Protein AF-A0A6L3X379-F1 (afdb_monomer_lite)

InterPro domains:
  IPR005580 DEAD box helicase DbpA/CsdA, RNA-binding domain [PF03880] (136-176)
  IPR012677 Nucleotide-binding alpha-beta plait domain superfamily [G3DSA:3.30.70.330] (136-176)
  IPR057325 RNA helicase DeaD, dimerization domain [PF25399] (14-83)

Radius of gyration: 33.55 Å; chains: 1; bounding box: 77×52×78 Å

Foldseek 3Di:
DPPDPDDDDDDDDDFLVNLLVVLVVVVVVVVVVVVPDPCVVVVVVVVVVPPPPPDPDPCPPVNVVVVVVCVVSPPPDSDGPGDDPDDPDPPPPPPPVVPPVPPPPPDDDDDDDDDDDDDDDDPPPPLPPLDDADDDKDQAAVLNVDDPVNVLCCCVVVVVDPSSNDDDDDGDNGMD

Secondary structure (DSSP, 8-state):
--SS--PPPP-PPPPHHHHHHHHHHHHHHHHHHHHTSTTHHHHHHHHHHH----TTS---HHHHHHHHHHHHTTTS-SSPPPPPPPPPP-----GGGGSGGG-----------------------------S------S--TTTT--HHHHHHIIIIIS---GGG-------SS--

Organism: NCBI:txid158836

Structure (mmCIF, N/CA/C/O backbone):
data_AF-A0A6L3X379-F1
#
_entry.id   AF-A0A6L3X379-F1
#
loop_
_atom_site.group_PDB
_atom_site.id
_atom_site.type_symbol
_atom_site.label_atom_id
_atom_site.label_alt_id
_atom_site.label_comp_id
_atom_site.label_asym_id
_atom_site.label_entity_id
_atom_site.label_seq_id
_atom_site.pdbx_PDB_ins_code
_atom_site.Cartn_x
_atom_site.Cartn_y
_atom_site.Cartn_z
_atom_site.occupancy
_atom_site.B_iso_or_equiv
_atom_site.auth_seq_id
_atom_site.auth_comp_id
_atom_site.auth_asym_id
_atom_site.auth_atom_id
_atom_site.pdbx_PDB_model_num
ATOM 1 N N . GLU A 1 1 ? 19.455 22.875 -24.499 1.00 51.31 1 GLU A N 1
ATOM 2 C CA . GLU A 1 1 ? 19.305 23.570 -23.199 1.00 51.31 1 GLU A CA 1
ATOM 3 C C . GLU A 1 1 ? 18.280 22.847 -22.333 1.00 51.31 1 GLU A C 1
ATOM 5 O O . GLU A 1 1 ? 17.356 22.264 -22.887 1.00 51.31 1 GLU A O 1
ATOM 10 N N . ARG A 1 2 ? 18.445 22.838 -21.000 1.00 68.50 2 ARG A N 1
ATOM 11 C CA . ARG A 1 2 ? 17.422 22.309 -20.078 1.00 68.50 2 ARG A CA 1
ATOM 12 C C . ARG A 1 2 ? 16.247 23.305 -20.020 1.00 68.50 2 ARG A C 1
ATOM 14 O O . ARG A 1 2 ? 16.516 24.486 -19.806 1.00 68.50 2 ARG A O 1
ATOM 21 N N . PRO A 1 3 ? 14.983 22.868 -20.185 1.00 75.94 3 PRO A N 1
ATOM 22 C CA . PRO A 1 3 ? 13.819 23.764 -20.265 1.00 75.94 3 PRO A CA 1
ATOM 23 C C . PRO A 1 3 ? 13.542 24.506 -18.950 1.00 75.94 3 PRO A C 1
ATOM 25 O O . PRO A 1 3 ? 13.021 25.614 -18.954 1.00 75.94 3 PRO A O 1
ATOM 28 N N . MET A 1 4 ? 13.947 23.921 -17.824 1.00 75.94 4 MET A N 1
ATOM 29 C CA . MET A 1 4 ? 13.954 24.558 -16.513 1.00 75.94 4 MET A CA 1
ATOM 30 C C . MET A 1 4 ? 15.382 24.448 -15.979 1.00 75.94 4 MET A C 1
ATOM 32 O O . MET A 1 4 ? 15.909 23.344 -15.838 1.00 75.94 4 MET A O 1
ATOM 36 N N . LYS A 1 5 ? 16.043 25.582 -15.727 1.00 81.75 5 LYS A N 1
ATOM 37 C CA . LYS A 1 5 ? 17.422 25.667 -15.204 1.00 81.75 5 LYS A CA 1
ATOM 38 C C . LYS A 1 5 ? 17.481 25.308 -13.707 1.00 81.75 5 LYS A C 1
ATOM 40 O O . LYS A 1 5 ? 18.094 26.018 -12.920 1.00 81.75 5 LYS A O 1
ATOM 45 N N . LEU A 1 6 ? 16.795 24.239 -13.312 1.00 85.56 6 LEU A N 1
ATOM 46 C CA . LEU A 1 6 ? 16.657 23.787 -11.933 1.00 85.56 6 LEU A CA 1
ATOM 47 C C . LEU A 1 6 ? 17.286 22.403 -11.784 1.00 85.56 6 LEU A C 1
ATOM 49 O O . LEU A 1 6 ? 17.122 21.531 -12.640 1.00 85.56 6 LEU A O 1
ATOM 53 N N . THR A 1 7 ? 18.013 22.215 -10.688 1.00 81.25 7 THR A N 1
ATOM 54 C CA . THR A 1 7 ? 18.566 20.918 -10.300 1.00 81.25 7 THR A CA 1
ATOM 55 C C . THR A 1 7 ? 17.513 20.176 -9.490 1.00 81.25 7 THR A C 1
ATOM 57 O O . THR A 1 7 ? 17.043 20.686 -8.476 1.00 81.25 7 THR A O 1
ATOM 60 N N . ILE A 1 8 ? 17.123 18.987 -9.949 1.00 83.62 8 ILE A N 1
ATOM 61 C CA . ILE A 1 8 ? 16.201 18.118 -9.216 1.00 83.62 8 ILE A CA 1
ATOM 62 C C . ILE A 1 8 ? 17.018 17.415 -8.123 1.00 83.62 8 ILE A C 1
ATOM 64 O O . ILE A 1 8 ? 17.987 16.737 -8.472 1.00 83.62 8 ILE A O 1
ATOM 68 N N . PRO A 1 9 ? 16.683 17.581 -6.831 1.00 84.62 9 PRO A N 1
ATOM 69 C CA . PRO A 1 9 ? 17.366 16.858 -5.768 1.00 84.62 9 PRO A CA 1
ATOM 70 C C . PRO A 1 9 ? 17.071 15.361 -5.883 1.00 84.62 9 PRO A C 1
ATOM 72 O O . PRO A 1 9 ? 15.938 14.960 -6.159 1.00 84.62 9 PRO A O 1
ATOM 75 N N . GLU A 1 10 ? 18.091 14.533 -5.669 1.00 79.00 10 GLU A N 1
ATOM 76 C CA . GLU A 1 10 ? 17.898 13.090 -5.566 1.00 79.00 10 GLU A CA 1
ATOM 77 C C . GLU A 1 10 ? 17.145 12.777 -4.268 1.00 79.00 10 GLU A C 1
ATOM 79 O O . GLU A 1 10 ? 17.488 13.281 -3.199 1.00 79.00 10 GLU A O 1
ATOM 84 N N . ALA A 1 11 ? 16.085 11.978 -4.378 1.00 82.75 11 ALA A N 1
ATOM 85 C CA . ALA A 1 11 ? 15.300 11.520 -3.243 1.00 82.75 11 ALA A CA 1
ATOM 86 C C . ALA A 1 11 ? 15.578 10.036 -2.998 1.00 82.75 11 ALA A C 1
ATOM 88 O O . ALA A 1 11 ? 15.591 9.232 -3.932 1.00 82.75 11 ALA A O 1
ATOM 89 N N . GLU A 1 12 ? 15.777 9.680 -1.733 1.00 77.94 12 GLU A N 1
ATOM 90 C CA . GLU A 1 12 ? 15.938 8.293 -1.314 1.00 77.94 12 GLU A CA 1
ATOM 91 C C . GLU A 1 12 ? 14.581 7.602 -1.157 1.00 77.94 12 GLU A C 1
ATOM 93 O O . GLU A 1 12 ? 13.554 8.236 -0.887 1.00 77.94 12 GLU A O 1
ATOM 98 N N . LEU A 1 13 ? 14.575 6.277 -1.323 1.00 77.31 13 LEU A N 1
ATOM 99 C CA . LEU A 1 13 ? 13.383 5.485 -1.049 1.00 77.31 13 LEU A CA 1
ATOM 100 C C . LEU A 1 13 ? 13.099 5.532 0.465 1.00 77.31 13 LEU A C 1
ATOM 102 O O . LEU A 1 13 ? 14.008 5.265 1.253 1.00 77.31 13 LEU A O 1
ATOM 106 N N . PRO A 1 14 ? 11.869 5.854 0.902 1.00 77.12 14 PRO A N 1
ATOM 107 C CA . PRO A 1 14 ? 11.542 5.843 2.321 1.00 77.12 14 PRO A CA 1
ATOM 108 C C . PRO A 1 14 ? 11.632 4.415 2.874 1.00 77.12 14 PRO A C 1
ATOM 110 O O . PRO A 1 14 ? 10.969 3.514 2.367 1.00 77.12 14 PRO A O 1
ATOM 113 N N . ASN A 1 15 ? 12.431 4.243 3.929 1.00 80.88 15 ASN A N 1
ATOM 114 C CA . ASN A 1 15 ? 12.644 2.972 4.629 1.00 80.88 15 ASN A CA 1
ATOM 115 C C . ASN A 1 15 ? 11.329 2.414 5.221 1.00 80.88 15 ASN A C 1
ATOM 117 O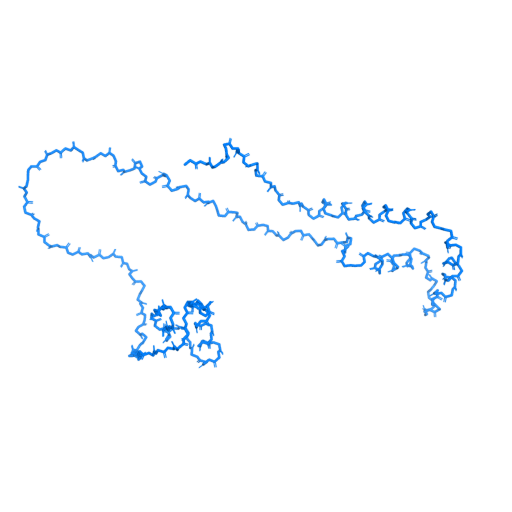 O . ASN A 1 15 ? 10.463 3.180 5.670 1.00 80.88 15 ASN A O 1
ATOM 121 N N . ALA A 1 16 ? 11.208 1.087 5.285 1.00 78.69 16 ALA A N 1
ATOM 122 C CA . ALA A 1 16 ? 10.121 0.348 5.924 1.00 78.69 16 ALA A CA 1
ATOM 123 C C . ALA A 1 16 ? 9.780 0.854 7.338 1.00 78.69 16 ALA A C 1
ATOM 125 O O . ALA A 1 16 ? 8.600 0.980 7.676 1.00 78.69 16 ALA A O 1
ATOM 126 N N . GLU A 1 17 ? 10.776 1.226 8.151 1.00 79.62 17 GLU A N 1
ATOM 127 C CA . GLU A 1 17 ? 10.542 1.780 9.496 1.00 79.62 17 GLU A CA 1
ATOM 128 C C . GLU A 1 17 ? 9.799 3.124 9.465 1.00 79.62 17 GLU A C 1
ATOM 130 O O . GLU A 1 17 ? 8.873 3.361 10.248 1.00 79.62 17 GLU A O 1
ATOM 135 N N . LEU A 1 18 ? 10.179 4.012 8.540 1.00 83.69 18 LEU A N 1
ATOM 136 C CA . LEU A 1 18 ? 9.537 5.315 8.366 1.00 83.69 18 LEU A CA 1
ATOM 137 C C . LEU A 1 18 ? 8.103 5.123 7.866 1.00 83.69 18 LEU A C 1
ATOM 139 O O . LEU A 1 18 ? 7.176 5.785 8.341 1.00 83.69 18 LEU A O 1
ATOM 143 N N . LEU A 1 19 ? 7.906 4.171 6.954 1.00 83.56 19 LEU A N 1
ATOM 144 C CA . LEU A 1 19 ? 6.587 3.801 6.461 1.00 83.56 19 LEU A CA 1
ATOM 145 C C . LEU A 1 19 ? 5.691 3.261 7.585 1.00 83.56 19 LEU A C 1
ATOM 147 O O . LEU A 1 19 ? 4.535 3.678 7.681 1.00 83.56 19 LEU A O 1
ATOM 151 N N . GLY A 1 20 ? 6.222 2.397 8.454 1.00 82.81 20 GLY A N 1
ATOM 152 C CA . GLY A 1 20 ? 5.526 1.887 9.637 1.00 82.81 20 GLY A CA 1
ATOM 153 C C . GLY A 1 20 ? 5.082 3.011 10.573 1.00 82.81 20 GLY A C 1
ATOM 154 O O . GLY A 1 20 ? 3.894 3.117 10.882 1.00 82.81 20 GLY A O 1
ATOM 155 N N . LYS A 1 21 ? 5.996 3.927 10.928 1.00 85.94 21 LYS A N 1
ATOM 156 C CA . LYS A 1 21 ? 5.685 5.100 11.767 1.00 85.94 21 LYS A CA 1
ATOM 157 C C . LYS A 1 21 ? 4.574 5.962 11.167 1.00 85.94 21 LYS A C 1
ATOM 159 O O . LYS A 1 21 ? 3.595 6.263 11.842 1.00 85.94 21 LYS A O 1
ATOM 164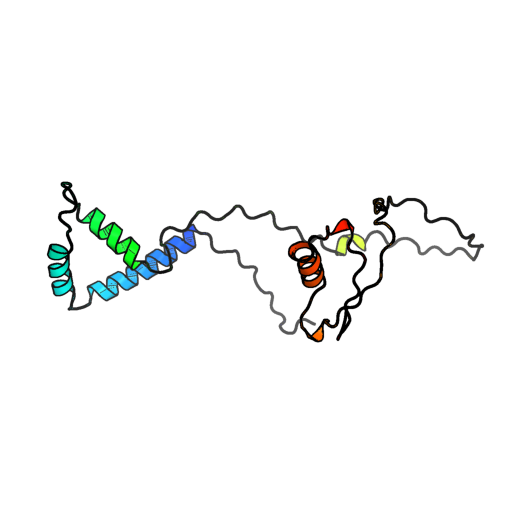 N N . ARG A 1 22 ? 4.661 6.292 9.873 1.00 86.12 22 ARG A N 1
ATOM 165 C CA . ARG A 1 22 ? 3.635 7.094 9.179 1.00 86.12 22 ARG A CA 1
ATOM 166 C C . ARG A 1 22 ? 2.277 6.398 9.106 1.00 86.12 22 ARG A C 1
ATOM 168 O O . ARG A 1 22 ? 1.246 7.070 9.163 1.00 86.12 22 ARG A O 1
ATOM 175 N N . ARG A 1 23 ? 2.252 5.073 8.933 1.00 85.06 23 ARG A N 1
ATOM 176 C CA . ARG A 1 23 ? 1.004 4.294 8.948 1.00 85.06 23 ARG A CA 1
ATOM 177 C C . ARG A 1 23 ? 0.381 4.299 10.345 1.00 85.06 23 ARG A C 1
ATOM 179 O O . ARG A 1 23 ? -0.821 4.531 10.444 1.00 85.06 23 ARG A O 1
ATOM 186 N N . LEU A 1 24 ? 1.193 4.137 11.391 1.00 84.94 24 LEU A N 1
ATOM 187 C CA . LEU A 1 24 ? 0.753 4.178 12.786 1.00 84.94 24 LEU A CA 1
ATOM 188 C C . LEU A 1 24 ? 0.207 5.558 13.174 1.00 84.94 24 LEU A C 1
ATOM 190 O O . LEU A 1 24 ? -0.895 5.629 13.701 1.00 84.94 24 LEU A O 1
ATOM 194 N N . GLU A 1 25 ? 0.900 6.648 12.830 1.00 88.06 25 GLU A N 1
ATOM 195 C CA . GLU A 1 25 ? 0.426 8.026 13.063 1.00 88.06 25 GLU A CA 1
ATOM 196 C C . GLU A 1 25 ? -0.953 8.270 12.435 1.00 88.06 25 GLU A C 1
ATOM 198 O O . GLU A 1 25 ? -1.877 8.760 13.084 1.00 88.06 25 GLU A O 1
ATOM 203 N N . LYS A 1 26 ? -1.119 7.889 11.162 1.00 87.19 26 LYS A N 1
ATOM 204 C CA . LYS A 1 26 ? -2.396 8.055 10.454 1.00 87.19 26 LYS A CA 1
ATOM 205 C C . LYS A 1 26 ? -3.501 7.185 11.041 1.00 87.19 26 LYS A C 1
ATOM 207 O O . LYS A 1 26 ? -4.659 7.594 11.022 1.00 87.19 26 LYS A O 1
ATOM 212 N N . PHE A 1 27 ? -3.166 5.988 11.511 1.00 85.25 27 PHE A N 1
ATOM 213 C CA . PHE A 1 27 ? -4.128 5.103 12.152 1.00 85.25 27 PHE A CA 1
ATOM 214 C C . PHE A 1 27 ? -4.554 5.648 13.519 1.00 85.25 27 PHE A C 1
ATOM 216 O O . PHE A 1 27 ? -5.748 5.742 13.777 1.00 85.25 27 PHE A O 1
ATOM 223 N N . ALA A 1 28 ? -3.607 6.108 14.340 1.00 85.94 28 ALA A N 1
ATOM 224 C CA . ALA A 1 28 ? -3.885 6.734 15.630 1.00 85.94 28 ALA A CA 1
ATOM 225 C C . ALA A 1 28 ? -4.806 7.956 15.486 1.00 85.94 28 ALA A C 1
ATOM 227 O O . ALA A 1 28 ? -5.778 8.075 16.224 1.00 85.94 28 ALA A O 1
ATOM 228 N N . ALA A 1 29 ? -4.576 8.803 14.477 1.00 88.38 29 ALA A N 1
ATOM 229 C CA . ALA A 1 29 ? -5.456 9.936 14.187 1.00 88.38 29 ALA A CA 1
ATOM 230 C C . ALA A 1 29 ? -6.892 9.501 13.834 1.00 88.38 29 ALA A C 1
ATOM 232 O O . ALA A 1 29 ? -7.857 10.116 14.282 1.00 88.38 29 ALA A O 1
ATOM 233 N N . LYS A 1 30 ? -7.052 8.413 13.067 1.00 85.81 30 LYS A N 1
ATOM 234 C CA . LYS A 1 30 ? -8.380 7.848 12.775 1.00 85.81 30 LYS A CA 1
ATOM 235 C C . LYS A 1 30 ? -9.047 7.293 14.028 1.00 85.81 30 LYS A C 1
ATOM 237 O O . LYS A 1 30 ? -10.232 7.527 14.221 1.00 85.81 30 LYS A O 1
ATOM 242 N N . VAL A 1 31 ? -8.301 6.573 14.868 1.00 85.19 31 VAL A N 1
ATOM 243 C CA . VAL A 1 31 ? -8.813 6.047 16.143 1.00 85.19 31 VAL A CA 1
ATOM 244 C C . VAL A 1 31 ? -9.272 7.191 17.040 1.00 85.19 31 VAL A C 1
ATOM 246 O O . VAL A 1 31 ? -10.362 7.116 17.590 1.00 85.19 31 VAL A O 1
ATOM 249 N N . GLN A 1 32 ? -8.501 8.276 17.123 1.00 86.06 32 GLN A N 1
ATOM 250 C CA . GLN A 1 32 ? -8.883 9.465 17.880 1.00 86.06 32 GLN A CA 1
ATOM 251 C C . GLN A 1 32 ? -10.189 10.082 17.363 1.00 86.06 32 GLN A C 1
ATOM 253 O O . GLN A 1 32 ? -11.092 10.340 18.150 1.00 86.06 32 GLN A O 1
ATOM 258 N N . GLN A 1 33 ? -10.344 10.217 16.045 1.00 86.62 33 GLN A N 1
ATOM 259 C CA . GLN A 1 33 ? -11.591 10.707 15.455 1.00 86.62 33 GLN A CA 1
ATOM 260 C C . GLN A 1 33 ? -12.791 9.787 15.752 1.00 86.62 33 GLN A C 1
ATOM 262 O O . GLN A 1 33 ? -13.905 10.265 15.943 1.00 86.62 33 GLN A O 1
ATOM 267 N N . GLN A 1 34 ? -12.586 8.466 15.788 1.00 84.38 34 GLN A N 1
ATOM 268 C CA . GLN A 1 34 ? -13.642 7.514 16.153 1.00 84.38 34 GLN A CA 1
ATOM 269 C C . GLN A 1 34 ? -13.959 7.548 17.654 1.00 84.38 34 GLN A C 1
ATOM 271 O O . GLN A 1 34 ? -15.112 7.364 18.030 1.00 84.38 34 GLN A O 1
ATOM 276 N N . LEU A 1 35 ? -12.976 7.830 18.512 1.00 81.94 35 LEU A N 1
ATOM 277 C CA . LEU A 1 35 ? -13.189 8.002 19.953 1.00 81.94 35 LEU A CA 1
ATOM 278 C C . LEU A 1 35 ? -14.055 9.224 20.281 1.00 81.94 35 LEU A C 1
ATOM 280 O O . LEU A 1 35 ? -14.761 9.223 21.282 1.00 81.94 35 LEU A O 1
ATOM 284 N N . GLU A 1 36 ? -14.022 10.248 19.430 1.00 86.88 36 GLU A N 1
ATOM 285 C CA . GLU A 1 36 ? -14.868 11.442 19.546 1.00 86.88 36 GLU A CA 1
ATOM 286 C C . GLU A 1 36 ? -16.311 11.207 19.059 1.00 86.88 36 GLU A C 1
ATOM 288 O O . GLU A 1 36 ? -17.173 12.070 19.235 1.00 86.88 36 GLU A O 1
ATOM 293 N N . SER A 1 37 ? -16.601 10.049 18.451 1.00 79.19 37 SER A N 1
ATOM 294 C CA . SER A 1 37 ? -17.948 9.716 17.985 1.00 79.19 37 SER A CA 1
ATOM 295 C C . SER A 1 37 ? -18.866 9.303 19.141 1.00 79.19 37 SER A C 1
ATOM 297 O O . SER A 1 37 ? -18.478 8.576 20.054 1.00 79.19 37 SER A O 1
ATOM 299 N N . SER A 1 38 ? -20.120 9.757 19.096 1.00 71.31 38 SER A N 1
ATOM 300 C CA . SER A 1 38 ? -21.120 9.504 20.145 1.00 71.31 38 SER A CA 1
ATOM 301 C C . SER A 1 38 ? -21.677 8.074 20.150 1.00 71.31 38 SER A C 1
ATOM 303 O O . SER A 1 38 ? -22.420 7.708 21.056 1.00 71.31 38 SER A O 1
ATOM 305 N N . ASP A 1 39 ? -21.311 7.251 19.166 1.00 80.62 39 ASP A N 1
ATOM 306 C CA . ASP A 1 39 ? -21.826 5.887 19.004 1.00 80.62 39 ASP A CA 1
ATOM 307 C C . ASP A 1 39 ? -21.013 4.851 19.800 1.00 80.62 39 ASP A C 1
ATOM 309 O O . ASP A 1 39 ? -21.337 3.661 19.815 1.00 80.62 39 ASP A O 1
ATOM 313 N N . LEU A 1 40 ? -19.952 5.292 20.482 1.00 76.88 40 LEU A N 1
ATOM 314 C CA . LEU A 1 40 ? -18.970 4.422 21.125 1.00 76.88 40 LEU A CA 1
ATOM 315 C C . LEU A 1 40 ? -19.579 3.500 22.192 1.00 76.88 40 LEU A C 1
ATOM 317 O O . LEU A 1 40 ? -19.176 2.343 22.311 1.00 76.88 40 LEU A O 1
ATOM 321 N N . ASP A 1 41 ? -20.589 3.976 22.920 1.00 79.62 41 ASP A N 1
ATOM 322 C CA . ASP A 1 41 ? -21.293 3.186 23.935 1.00 79.62 41 ASP A CA 1
ATOM 323 C C . ASP A 1 41 ? -22.093 2.025 23.323 1.00 79.62 41 ASP A C 1
ATOM 325 O O . ASP A 1 41 ? -22.171 0.943 23.911 1.00 79.62 41 ASP A O 1
ATOM 329 N N . GLN A 1 42 ? -22.623 2.199 22.107 1.00 82.75 42 GLN A N 1
ATOM 330 C CA . GLN A 1 42 ? -23.316 1.129 21.381 1.00 82.75 42 GLN A CA 1
ATOM 331 C C . GLN A 1 42 ? -22.321 0.050 20.941 1.00 82.75 42 GLN A C 1
ATOM 333 O O . GLN A 1 42 ? -22.572 -1.140 21.131 1.00 82.75 42 GLN A O 1
ATOM 338 N N . TYR A 1 43 ? -21.148 0.449 20.438 1.00 77.69 43 TYR A N 1
ATOM 339 C CA . TYR A 1 43 ? -20.074 -0.490 20.101 1.00 77.69 43 TYR A CA 1
ATOM 340 C C . TYR A 1 43 ? -19.508 -1.198 21.336 1.00 77.69 43 TYR A C 1
ATOM 342 O O . TYR A 1 43 ? -19.170 -2.380 21.268 1.00 77.69 43 TYR A O 1
ATOM 350 N N . ARG A 1 44 ? -19.467 -0.526 22.492 1.00 78.25 44 ARG A N 1
ATOM 351 C CA . ARG A 1 44 ? -19.054 -1.143 23.759 1.00 78.25 44 ARG A CA 1
ATOM 352 C C . ARG A 1 44 ? -20.000 -2.262 24.193 1.00 78.25 44 ARG A C 1
ATOM 354 O O . ARG A 1 44 ? -19.531 -3.288 24.678 1.00 78.25 44 ARG A O 1
ATOM 361 N N . ALA A 1 45 ? -21.304 -2.101 23.966 1.00 82.06 45 ALA A N 1
ATOM 362 C CA . ALA A 1 45 ? -22.297 -3.148 24.206 1.00 82.06 45 ALA A CA 1
ATOM 363 C C . ALA A 1 45 ? -22.197 -4.322 23.211 1.00 82.06 45 ALA A C 1
ATOM 365 O O . ALA A 1 45 ? -22.630 -5.427 23.528 1.00 82.06 45 ALA A O 1
ATOM 366 N N . LEU A 1 46 ? -21.614 -4.114 22.025 1.00 79.44 46 LEU A N 1
ATOM 367 C CA . LEU A 1 46 ? -21.338 -5.194 21.072 1.00 79.44 46 LEU A CA 1
ATOM 368 C C . LEU A 1 46 ? -20.101 -6.011 21.464 1.00 79.44 46 LEU A C 1
ATOM 370 O O . LEU A 1 46 ? -20.067 -7.207 21.191 1.00 79.44 46 LEU A O 1
ATOM 374 N N . LEU A 1 47 ? -19.111 -5.420 22.145 1.00 73.38 47 LEU A N 1
ATOM 375 C CA . LEU A 1 47 ? -17.915 -6.153 22.590 1.00 73.38 47 LEU A CA 1
ATOM 376 C C . LEU A 1 47 ? -18.256 -7.319 23.529 1.00 73.38 47 LEU A C 1
ATOM 378 O O . LEU A 1 47 ? -17.645 -8.379 23.418 1.00 73.38 47 LEU A O 1
ATOM 382 N N . SER A 1 48 ? -19.258 -7.161 24.397 1.00 71.62 48 SER A N 1
ATOM 383 C CA . SER A 1 48 ? -19.728 -8.238 25.280 1.00 71.62 48 SER A CA 1
ATOM 384 C C . SER A 1 48 ? -20.492 -9.346 24.548 1.00 71.62 48 SER A C 1
ATOM 386 O O . SER A 1 48 ? -20.588 -10.452 25.066 1.00 71.62 48 SER A O 1
ATOM 388 N N . GLN A 1 49 ? -21.021 -9.076 23.350 1.00 71.12 49 GLN A N 1
ATOM 389 C CA . GLN A 1 49 ? -21.690 -10.073 22.503 1.00 71.12 49 GLN A CA 1
ATOM 390 C C . GLN A 1 49 ? -20.719 -10.765 21.543 1.00 71.12 49 GLN A C 1
ATOM 392 O O . GLN A 1 49 ? -20.928 -11.916 21.171 1.00 71.12 49 GLN A O 1
ATOM 397 N N . ILE A 1 50 ? -19.678 -10.044 21.116 1.00 67.00 50 ILE A N 1
ATOM 398 C CA . ILE A 1 50 ? -18.677 -10.518 20.159 1.00 67.00 50 ILE A CA 1
ATOM 399 C C . ILE A 1 50 ? -17.635 -11.398 20.830 1.00 67.00 50 ILE A C 1
ATOM 401 O O . ILE A 1 50 ? -17.060 -12.200 20.107 1.00 67.00 50 ILE A O 1
ATOM 405 N N . GLN A 1 51 ? -17.397 -11.277 22.148 1.00 62.81 51 GLN A N 1
ATOM 406 C CA . GLN A 1 51 ? -16.568 -12.225 22.899 1.00 62.81 51 GLN A CA 1
ATOM 407 C C . GLN A 1 51 ? -17.075 -13.644 22.620 1.00 62.81 51 GLN A C 1
ATOM 409 O O . GLN A 1 51 ? -18.088 -14.060 23.190 1.00 62.81 51 GLN A O 1
ATOM 414 N N . PRO A 1 52 ? -16.421 -14.400 21.721 1.00 57.38 52 PRO A N 1
ATOM 415 C CA . PRO A 1 52 ? -16.834 -15.755 21.491 1.00 57.38 52 PRO A CA 1
ATOM 416 C C . PRO A 1 52 ? -16.398 -16.494 22.745 1.00 57.38 52 PRO A C 1
ATOM 418 O O . PRO A 1 52 ? -15.259 -16.360 23.193 1.00 57.38 52 PRO A O 1
ATOM 421 N N . VAL A 1 53 ? -17.280 -17.329 23.276 1.00 52.41 53 VAL A N 1
ATOM 422 C CA . VAL A 1 53 ? -16.910 -18.414 24.191 1.00 52.41 53 VAL A CA 1
ATOM 423 C C . VAL A 1 53 ? -16.133 -19.471 23.383 1.00 52.41 53 VAL A C 1
ATOM 425 O O . VAL A 1 53 ? -16.492 -20.646 23.344 1.00 52.41 53 VAL A O 1
ATOM 428 N N . ALA A 1 54 ? -15.127 -19.038 22.617 1.00 46.44 54 ALA A N 1
ATOM 429 C CA . ALA A 1 54 ? -14.249 -19.897 21.857 1.00 46.44 54 ALA A CA 1
ATOM 430 C C . ALA A 1 54 ? -13.307 -20.548 22.864 1.00 46.44 54 ALA A C 1
ATOM 432 O O . ALA A 1 54 ? -12.288 -19.993 23.248 1.00 46.44 54 ALA A O 1
ATOM 433 N N . GLU A 1 55 ? -13.729 -21.734 23.289 1.00 48.44 55 GLU A N 1
ATOM 434 C CA . GLU A 1 55 ? -12.843 -22.812 23.709 1.00 48.44 55 GLU A CA 1
ATOM 435 C C . GLU A 1 55 ? -11.970 -22.513 24.934 1.00 48.44 55 GLU A C 1
ATOM 437 O O . GLU A 1 55 ? -10.761 -22.690 24.915 1.00 48.44 55 GLU A O 1
ATOM 442 N N . GLY A 1 56 ? -12.600 -22.148 26.051 1.00 48.16 56 GLY A N 1
ATOM 443 C CA . GLY A 1 56 ? -12.028 -22.407 27.379 1.00 48.16 56 GLY A CA 1
ATOM 444 C C . GLY A 1 56 ? -10.810 -21.576 27.798 1.00 48.16 56 GLY A C 1
ATOM 445 O O . GLY A 1 56 ? -10.346 -21.763 28.920 1.00 48.16 56 GLY A O 1
ATOM 446 N N . GLU A 1 57 ? -10.335 -20.644 26.975 1.00 53.66 57 GLU A N 1
ATOM 447 C CA . GLU A 1 57 ? -9.403 -19.598 27.393 1.00 53.66 57 GLU A CA 1
ATOM 448 C C . GLU A 1 57 ? -10.165 -18.282 27.566 1.00 53.66 57 GLU A C 1
ATOM 450 O O . GLU A 1 57 ? -10.904 -17.844 26.681 1.00 53.66 57 GLU A O 1
ATOM 455 N N . GLU A 1 58 ? -10.007 -17.648 28.729 1.00 55.47 58 GLU A N 1
ATOM 456 C CA . GLU A 1 58 ? -10.419 -16.261 28.923 1.00 55.47 58 GLU A CA 1
ATOM 457 C C . GLU A 1 58 ? -9.637 -15.407 27.921 1.00 55.47 58 GLU A C 1
ATOM 459 O O . GLU A 1 58 ? -8.459 -15.118 28.109 1.00 55.47 58 GLU A O 1
ATOM 464 N N . LEU A 1 59 ? -10.273 -15.059 26.801 1.00 58.84 59 LEU A N 1
ATOM 465 C CA . LEU A 1 59 ? -9.680 -14.155 25.829 1.00 58.84 59 LEU A CA 1
ATOM 466 C C . LEU A 1 59 ? -9.474 -12.799 26.498 1.00 58.84 59 LEU A C 1
ATOM 468 O O . LEU A 1 59 ? -10.435 -12.060 26.744 1.00 58.84 59 LEU A O 1
ATOM 472 N N . ASP A 1 60 ? -8.210 -12.470 26.751 1.00 69.50 60 ASP A N 1
ATOM 473 C CA . ASP A 1 60 ? -7.834 -11.161 27.250 1.00 69.50 60 ASP A CA 1
ATOM 474 C C . ASP A 1 60 ? -8.344 -10.078 26.295 1.00 69.50 60 ASP A C 1
ATOM 476 O O . ASP A 1 60 ? -8.286 -10.192 25.062 1.00 69.50 60 ASP A O 1
ATOM 480 N N . MET A 1 61 ? -8.835 -8.981 26.875 1.00 72.75 61 MET A N 1
ATOM 481 C CA . MET A 1 61 ? -9.331 -7.832 26.113 1.00 72.75 61 MET A CA 1
ATOM 482 C C . MET A 1 61 ? -8.260 -7.298 25.147 1.00 72.75 61 MET A C 1
ATOM 484 O O . MET A 1 61 ? -8.592 -6.800 24.070 1.00 72.75 61 MET A O 1
ATOM 488 N N . GLU A 1 62 ? -6.979 -7.472 25.489 1.00 74.12 62 GLU A N 1
ATOM 489 C CA . GLU A 1 62 ? -5.835 -7.166 24.629 1.00 74.12 62 GLU A CA 1
ATOM 490 C C . GLU A 1 62 ? -5.778 -8.040 23.368 1.00 74.12 62 GLU A C 1
ATOM 492 O O . GLU A 1 62 ? -5.521 -7.524 22.279 1.00 74.12 62 GLU A O 1
ATOM 497 N N . THR A 1 63 ? -6.065 -9.341 23.466 1.00 77.00 63 THR A N 1
ATOM 498 C CA . THR A 1 63 ? -6.061 -10.259 22.317 1.00 77.00 63 THR A CA 1
ATOM 499 C C . THR A 1 63 ? -7.206 -9.947 21.358 1.00 77.00 63 THR A C 1
ATOM 501 O O . THR A 1 63 ? -7.002 -9.896 20.140 1.00 77.00 63 THR A O 1
ATOM 504 N N . LEU A 1 64 ? -8.396 -9.653 21.893 1.00 75.69 64 LEU A N 1
ATOM 505 C CA . LEU A 1 64 ? -9.535 -9.207 21.088 1.00 75.69 64 LEU A CA 1
ATOM 506 C C . LEU A 1 64 ? -9.237 -7.864 20.406 1.00 75.69 64 LEU A C 1
ATOM 508 O O . LEU A 1 64 ? -9.469 -7.712 19.205 1.00 75.69 64 LEU A O 1
ATOM 512 N N . ALA A 1 65 ? -8.665 -6.905 21.141 1.00 78.06 65 ALA A N 1
ATOM 513 C CA . ALA A 1 65 ? -8.267 -5.613 20.592 1.00 78.06 65 ALA A CA 1
ATOM 514 C C . ALA A 1 65 ? -7.199 -5.759 19.496 1.00 78.06 65 ALA A C 1
ATOM 516 O O . ALA A 1 65 ? -7.293 -5.095 18.465 1.00 78.06 65 ALA A O 1
ATOM 517 N N . ALA A 1 66 ? -6.227 -6.661 19.659 1.00 78.50 66 ALA A N 1
ATOM 518 C CA . ALA A 1 66 ? -5.211 -6.945 18.647 1.00 78.50 66 ALA A CA 1
ATOM 519 C C . ALA A 1 66 ? -5.811 -7.573 17.375 1.00 78.50 66 ALA A C 1
ATOM 521 O O . ALA A 1 66 ? -5.429 -7.206 16.259 1.00 78.50 66 ALA A O 1
ATOM 522 N N . ALA A 1 67 ? -6.780 -8.481 17.517 1.00 77.69 67 ALA A N 1
ATOM 523 C CA . ALA A 1 67 ? -7.490 -9.069 16.383 1.00 77.69 67 ALA A CA 1
ATOM 524 C C . ALA A 1 67 ? -8.319 -8.017 15.627 1.00 77.69 67 ALA A C 1
ATOM 526 O O . ALA A 1 67 ? -8.222 -7.913 14.401 1.00 77.69 67 ALA A O 1
ATOM 527 N N . LEU A 1 68 ? -9.062 -7.176 16.353 1.00 78.88 68 LEU A N 1
ATOM 528 C CA . LEU A 1 68 ? -9.821 -6.070 15.769 1.00 78.88 68 LEU A CA 1
ATOM 529 C C . LEU A 1 68 ? -8.903 -5.033 15.117 1.00 78.88 68 LEU A C 1
ATOM 531 O O . LEU A 1 68 ? -9.204 -4.559 14.026 1.00 78.88 68 LEU A O 1
ATOM 535 N N . LEU A 1 69 ? -7.746 -4.739 15.713 1.00 79.44 69 LEU A N 1
ATOM 536 C CA . LEU A 1 69 ? -6.718 -3.881 15.123 1.00 79.44 69 LEU A CA 1
ATOM 537 C C . LEU A 1 69 ? -6.214 -4.453 13.790 1.00 79.44 69 LEU A C 1
ATOM 539 O O . LEU A 1 69 ? -6.100 -3.725 12.801 1.00 79.44 69 LEU A O 1
ATOM 543 N N . LYS A 1 70 ? -5.963 -5.768 13.736 1.00 79.38 70 LYS A N 1
ATOM 544 C CA . LYS A 1 70 ? -5.540 -6.474 12.517 1.00 79.38 70 LYS A CA 1
ATOM 545 C C . LYS A 1 70 ? -6.611 -6.457 11.422 1.00 79.38 70 LYS A C 1
ATOM 547 O O . LYS A 1 70 ? -6.254 -6.459 10.244 1.00 79.38 70 LYS A O 1
ATOM 552 N N . MET A 1 71 ? -7.892 -6.415 11.785 1.00 75.50 71 MET A N 1
ATOM 553 C CA . MET A 1 71 ? -8.995 -6.234 10.835 1.00 75.50 71 MET A CA 1
ATOM 554 C C . MET A 1 71 ? -9.145 -4.763 10.410 1.00 75.50 71 MET A C 1
ATOM 556 O O . MET A 1 71 ? -9.310 -4.47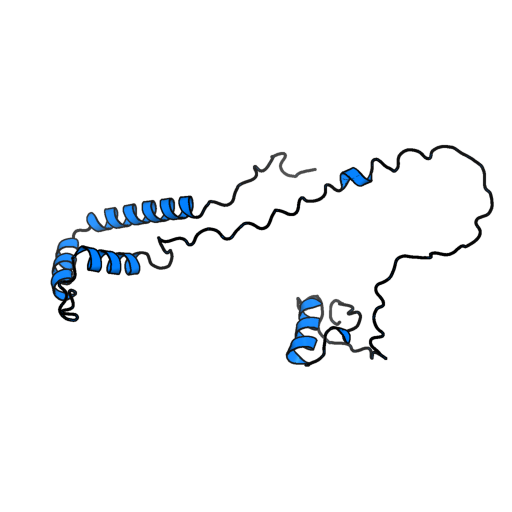3 9.226 1.00 75.50 71 MET A O 1
ATOM 560 N N . ALA A 1 72 ? -9.021 -3.821 11.348 1.00 79.62 72 ALA A N 1
ATOM 561 C CA . ALA A 1 72 ? -9.245 -2.392 11.132 1.00 79.62 72 ALA A CA 1
ATOM 562 C C . ALA A 1 72 ? -8.127 -1.687 10.341 1.00 79.62 72 ALA A C 1
ATOM 564 O O . ALA A 1 72 ? -8.376 -0.659 9.710 1.00 79.62 72 ALA A O 1
ATOM 565 N N . GLN A 1 73 ? -6.898 -2.220 10.331 1.00 75.62 73 GLN A N 1
ATOM 566 C CA . GLN A 1 73 ? -5.797 -1.684 9.509 1.00 75.62 73 GLN A CA 1
ATOM 567 C C . GLN A 1 73 ? -6.075 -1.746 7.988 1.00 75.62 73 GLN A C 1
ATOM 569 O O . GLN A 1 73 ? -5.448 -1.010 7.218 1.00 75.62 73 GLN A O 1
ATOM 574 N N . GLY A 1 74 ? -7.027 -2.580 7.545 1.00 73.69 74 GLY A N 1
ATOM 575 C CA . GLY A 1 74 ? -7.441 -2.694 6.144 1.00 73.69 74 GLY A CA 1
ATOM 576 C C . GLY A 1 74 ? -6.303 -3.120 5.209 1.00 73.69 74 GLY A C 1
ATOM 577 O O . GLY A 1 74 ? -5.505 -3.997 5.530 1.00 73.69 74 GLY A O 1
ATOM 578 N N . GLU A 1 75 ? -6.206 -2.478 4.043 1.00 65.56 75 GLU A N 1
ATOM 579 C CA . GLU A 1 75 ? -5.246 -2.825 2.977 1.00 65.56 75 GLU A CA 1
ATOM 580 C C . GLU A 1 75 ? -3.784 -2.451 3.289 1.00 65.56 75 GLU A C 1
ATOM 582 O O . GLU A 1 75 ? -2.860 -2.874 2.592 1.00 65.56 75 GLU A O 1
ATOM 587 N N . ARG A 1 76 ? -3.538 -1.631 4.321 1.00 69.75 76 ARG A N 1
ATOM 588 C CA . ARG A 1 76 ? -2.195 -1.138 4.667 1.00 69.75 76 ARG A CA 1
ATOM 589 C C . ARG A 1 76 ? -1.733 -1.729 5.991 1.00 69.75 76 ARG A C 1
ATOM 591 O O . ARG A 1 76 ? -1.836 -1.071 7.021 1.00 69.75 76 ARG A O 1
ATOM 598 N N . SER A 1 77 ? -1.154 -2.930 5.927 1.00 72.31 77 SER A N 1
ATOM 599 C CA . SER A 1 77 ? -0.558 -3.603 7.091 1.00 72.31 77 SER A CA 1
ATOM 600 C C . SER A 1 77 ? 0.357 -2.660 7.881 1.00 72.31 77 SER A C 1
ATOM 602 O O . SER A 1 77 ? 1.254 -2.031 7.307 1.00 72.31 77 SER A O 1
ATOM 604 N N . LEU A 1 78 ? 0.132 -2.555 9.191 1.00 68.38 78 LEU A N 1
ATOM 605 C CA . LEU A 1 78 ? 0.988 -1.793 10.105 1.00 68.38 78 LEU A CA 1
ATOM 606 C C . LEU A 1 78 ? 2.356 -2.464 10.276 1.00 68.38 78 LEU A C 1
ATOM 608 O O . LEU A 1 78 ? 3.363 -1.785 10.466 1.00 68.38 78 LEU A O 1
ATOM 612 N N . ILE A 1 79 ? 2.394 -3.788 10.126 1.00 75.00 79 ILE A N 1
ATOM 613 C CA . ILE A 1 79 ? 3.627 -4.566 10.078 1.00 75.00 79 ILE A CA 1
ATOM 614 C C . ILE A 1 79 ? 4.121 -4.534 8.634 1.00 75.00 79 ILE A C 1
ATOM 616 O O . ILE A 1 79 ? 3.563 -5.197 7.752 1.00 75.00 79 ILE A O 1
ATOM 620 N N . VAL A 1 80 ? 5.132 -3.704 8.388 1.00 72.88 80 VAL A N 1
ATOM 621 C CA . VAL A 1 80 ? 5.822 -3.623 7.100 1.00 72.88 80 VAL A CA 1
ATOM 622 C C . VAL A 1 80 ? 6.959 -4.650 7.125 1.00 72.88 80 VAL A C 1
ATOM 624 O O . VAL A 1 80 ? 7.787 -4.584 8.034 1.00 72.88 80 VAL A O 1
ATOM 627 N N . PRO A 1 81 ? 7.005 -5.614 6.185 1.00 73.88 81 PRO A N 1
ATOM 628 C CA . PRO A 1 81 ? 8.140 -6.522 6.063 1.00 73.88 81 PRO A CA 1
ATOM 629 C C . PRO A 1 81 ? 9.446 -5.734 5.892 1.00 73.88 81 PRO A C 1
ATOM 631 O O . PRO A 1 81 ? 9.416 -4.671 5.268 1.00 73.88 81 PRO A O 1
ATOM 634 N N . PRO A 1 82 ? 10.580 -6.229 6.416 1.00 68.75 82 PRO A N 1
ATOM 635 C CA . PRO A 1 82 ? 11.863 -5.556 6.251 1.00 68.75 82 PRO A CA 1
ATOM 636 C C . PRO A 1 82 ? 12.198 -5.393 4.765 1.00 68.75 82 PRO A C 1
ATOM 638 O O . PRO A 1 82 ? 11.923 -6.288 3.959 1.00 68.75 82 PRO A O 1
ATOM 641 N N . ASP A 1 83 ? 12.784 -4.247 4.411 1.00 64.56 83 ASP A N 1
ATOM 642 C CA . ASP A 1 83 ? 13.115 -3.933 3.023 1.00 64.56 83 ASP A CA 1
ATOM 643 C C . ASP A 1 83 ? 14.068 -4.987 2.444 1.00 64.56 83 ASP A C 1
ATOM 645 O O . ASP A 1 83 ? 15.076 -5.363 3.052 1.00 64.56 83 ASP A O 1
ATOM 649 N N . ALA A 1 84 ? 13.736 -5.481 1.249 1.00 67.31 84 ALA A N 1
ATOM 650 C CA . ALA A 1 84 ? 14.592 -6.416 0.534 1.00 67.31 84 ALA A CA 1
ATOM 651 C C . ALA A 1 84 ? 15.962 -5.765 0.279 1.00 67.31 84 ALA A C 1
ATOM 653 O O . ALA A 1 84 ? 16.012 -4.578 -0.062 1.00 67.31 84 ALA A O 1
ATOM 654 N N . PRO A 1 85 ? 17.073 -6.518 0.395 1.00 64.81 85 PRO A N 1
ATOM 655 C CA . PRO A 1 85 ? 18.404 -5.959 0.212 1.00 64.81 85 PRO A CA 1
ATOM 656 C C . PRO A 1 85 ? 18.495 -5.295 -1.164 1.00 64.81 85 PRO A C 1
ATOM 658 O O . PRO A 1 85 ? 18.350 -5.950 -2.203 1.00 64.81 85 PRO A O 1
ATOM 661 N N . MET A 1 86 ? 18.705 -3.974 -1.163 1.00 60.75 86 MET A N 1
ATOM 662 C CA . MET A 1 86 ? 18.863 -3.195 -2.384 1.00 60.75 86 MET A CA 1
ATOM 663 C C . MET A 1 86 ? 20.022 -3.782 -3.185 1.00 60.75 86 MET A C 1
ATOM 665 O O . MET A 1 86 ? 21.158 -3.848 -2.712 1.00 60.75 86 MET A O 1
ATOM 669 N N . ARG A 1 87 ? 19.743 -4.217 -4.421 1.00 64.12 87 ARG A N 1
ATOM 670 C CA . ARG A 1 87 ? 20.817 -4.576 -5.351 1.00 64.12 87 ARG A CA 1
ATOM 671 C C . ARG A 1 87 ? 21.719 -3.352 -5.512 1.00 64.12 87 ARG A C 1
ATOM 673 O O . ARG A 1 87 ? 21.179 -2.263 -5.724 1.00 64.12 87 ARG A O 1
ATOM 680 N N . PRO A 1 88 ? 23.052 -3.515 -5.448 1.00 65.50 88 PRO A N 1
ATOM 681 C CA . PRO A 1 88 ? 23.966 -2.400 -5.625 1.00 65.50 88 PRO A CA 1
ATOM 682 C C . PRO A 1 88 ? 23.623 -1.696 -6.936 1.00 65.50 88 PRO A C 1
ATOM 684 O O . PRO A 1 88 ? 23.525 -2.332 -7.995 1.00 65.50 88 PRO A O 1
ATOM 687 N N . LYS A 1 89 ? 23.352 -0.391 -6.829 1.00 61.03 89 LYS A N 1
ATOM 688 C CA . LYS A 1 89 ? 23.039 0.479 -7.960 1.00 61.03 89 LYS A CA 1
ATOM 689 C C . LYS A 1 89 ? 24.186 0.289 -8.949 1.00 61.03 89 LYS A C 1
ATOM 691 O O . LYS A 1 89 ? 25.341 0.502 -8.592 1.00 61.03 89 LYS A O 1
ATOM 696 N N . ARG A 1 90 ? 23.894 -0.201 -10.162 1.00 62.06 90 ARG A N 1
ATOM 697 C CA . ARG A 1 90 ? 24.900 -0.211 -11.229 1.00 62.06 90 ARG A CA 1
ATOM 698 C C . ARG A 1 90 ? 25.296 1.241 -11.413 1.00 62.06 90 ARG A C 1
ATOM 700 O O . ARG A 1 90 ? 24.486 2.013 -11.921 1.00 62.06 90 ARG A O 1
ATOM 707 N N . GLU A 1 91 ? 26.495 1.590 -10.962 1.00 57.06 91 GLU A N 1
ATOM 708 C CA . GLU A 1 91 ? 27.122 2.853 -11.308 1.00 57.06 91 GLU A CA 1
ATOM 709 C C . GLU A 1 91 ? 27.008 2.963 -12.826 1.00 57.06 91 GLU A C 1
ATOM 711 O O . GLU A 1 91 ? 27.477 2.097 -13.579 1.00 57.06 91 GLU A O 1
ATOM 716 N N . PHE A 1 92 ? 26.246 3.957 -13.278 1.00 55.41 92 PHE A N 1
ATOM 717 C CA . PHE A 1 92 ? 26.270 4.339 -14.672 1.00 55.41 92 PHE A CA 1
ATOM 718 C C . PHE A 1 92 ? 27.722 4.715 -14.921 1.00 55.41 92 PHE A C 1
ATOM 720 O O . PHE A 1 92 ? 28.179 5.731 -14.422 1.00 55.41 92 PHE A O 1
ATOM 727 N N . ARG A 1 93 ? 28.470 3.843 -15.603 1.00 54.97 93 ARG A N 1
ATOM 728 C CA . ARG A 1 93 ? 29.813 4.170 -16.073 1.00 54.97 93 ARG A CA 1
ATOM 729 C C . ARG A 1 93 ? 29.662 5.447 -16.884 1.00 54.97 93 ARG A C 1
ATOM 731 O O . ARG A 1 93 ? 29.094 5.390 -17.982 1.00 54.97 93 ARG A O 1
ATOM 738 N N . ASP A 1 94 ? 30.101 6.562 -16.312 1.00 50.97 94 ASP A N 1
ATOM 739 C CA . ASP A 1 94 ? 30.111 7.842 -16.989 1.00 50.97 94 ASP A CA 1
ATOM 740 C C . ASP A 1 94 ? 30.832 7.637 -18.317 1.00 50.97 94 ASP A C 1
ATOM 742 O O . ASP A 1 94 ? 31.932 7.086 -18.409 1.00 50.97 94 ASP A O 1
ATOM 746 N N . ARG A 1 95 ? 30.131 7.968 -19.400 1.00 51.94 95 ARG A N 1
ATOM 747 C CA . ARG A 1 95 ? 30.605 7.748 -20.772 1.00 51.94 95 ARG A CA 1
ATOM 748 C C . ARG A 1 95 ? 31.816 8.619 -21.117 1.00 51.94 95 ARG A C 1
ATOM 750 O O . ARG A 1 95 ? 32.371 8.446 -22.205 1.00 51.94 95 ARG A O 1
ATOM 757 N N . ASP A 1 96 ? 32.212 9.502 -20.209 1.00 49.66 96 ASP A N 1
ATOM 758 C CA . ASP A 1 96 ? 33.188 10.558 -20.435 1.00 49.66 96 ASP A CA 1
ATOM 759 C C . ASP A 1 96 ? 34.644 10.090 -20.289 1.00 49.66 96 ASP A C 1
ATOM 761 O O . ASP A 1 96 ? 35.502 10.583 -21.018 1.00 49.66 96 ASP A O 1
ATOM 765 N N . ASP A 1 97 ? 34.927 9.009 -19.551 1.00 51.19 97 ASP A N 1
ATOM 766 C CA . ASP A 1 97 ? 36.299 8.468 -19.438 1.00 51.19 97 ASP A CA 1
ATOM 767 C C . ASP A 1 97 ? 36.832 7.820 -20.732 1.00 51.19 97 ASP A C 1
ATOM 769 O O . ASP A 1 97 ? 37.994 7.413 -20.830 1.00 51.19 97 ASP A O 1
ATOM 773 N N . ARG A 1 98 ? 35.996 7.679 -21.772 1.00 49.69 98 ARG A N 1
ATOM 774 C CA . ARG A 1 98 ? 36.428 7.114 -23.062 1.00 49.69 98 ARG A CA 1
ATOM 775 C C . ARG A 1 98 ? 37.004 8.167 -24.018 1.00 49.69 98 ARG A C 1
ATOM 777 O O . ARG A 1 98 ? 37.650 7.778 -24.995 1.00 49.69 98 ARG A O 1
ATOM 784 N N . PHE A 1 99 ? 36.808 9.461 -23.766 1.00 47.62 99 PHE A N 1
ATOM 785 C CA . PHE A 1 99 ? 37.258 10.513 -24.686 1.00 47.62 99 PHE A CA 1
ATOM 786 C C . PHE A 1 99 ? 38.684 11.024 -24.433 1.00 47.62 99 PHE A C 1
ATOM 788 O O . PHE A 1 99 ? 39.296 11.538 -25.366 1.00 47.62 99 PHE A O 1
ATOM 795 N N . GLU A 1 100 ? 39.280 10.794 -23.260 1.00 51.00 100 GLU A N 1
ATOM 796 C CA . GLU A 1 100 ? 40.630 11.310 -22.960 1.00 51.00 100 GLU A CA 1
ATOM 797 C C . GLU A 1 100 ? 41.784 10.475 -23.546 1.00 51.00 100 GLU A C 1
ATOM 799 O O . GLU A 1 100 ? 42.900 10.963 -23.686 1.00 51.00 100 GLU A O 1
ATOM 804 N N . ARG A 1 101 ? 41.540 9.237 -24.002 1.00 48.56 101 ARG A N 1
ATOM 805 C CA . ARG A 1 101 ? 42.571 8.406 -24.669 1.00 48.56 101 ARG A CA 1
ATOM 806 C C . ARG A 1 101 ? 42.623 8.554 -26.193 1.00 48.56 101 ARG A C 1
ATOM 808 O O . ARG A 1 101 ? 43.116 7.661 -26.885 1.00 48.56 101 ARG A O 1
ATOM 815 N N . ARG A 1 102 ? 42.095 9.645 -26.753 1.00 49.72 102 ARG A N 1
ATOM 816 C CA . ARG A 1 102 ? 42.100 9.873 -28.210 1.00 49.72 102 ARG A CA 1
ATOM 817 C C . ARG A 1 102 ? 42.533 11.283 -28.605 1.00 49.72 102 ARG A C 1
ATOM 819 O O . ARG A 1 102 ? 42.027 11.825 -29.581 1.00 49.72 102 ARG A O 1
ATOM 826 N N . GLY A 1 103 ? 43.478 11.849 -27.863 1.00 47.44 103 GLY A N 1
ATOM 827 C CA . GLY A 1 103 ? 44.025 13.181 -28.105 1.00 47.44 103 GLY A CA 1
ATOM 828 C C . GLY A 1 103 ? 45.540 13.204 -28.280 1.00 47.44 103 GLY A C 1
ATOM 829 O O . GLY A 1 103 ? 46.166 14.045 -27.666 1.00 47.44 103 GLY A O 1
ATOM 830 N N . ASP A 1 104 ? 46.140 12.300 -29.066 1.00 47.81 104 ASP A N 1
ATOM 831 C CA . ASP A 1 104 ? 47.550 12.467 -29.475 1.00 47.81 104 ASP A CA 1
ATOM 832 C C . ASP A 1 104 ? 47.887 11.718 -30.778 1.00 47.81 104 ASP A C 1
ATOM 834 O O . ASP A 1 104 ? 48.589 10.710 -30.803 1.00 47.81 104 ASP A O 1
ATOM 838 N N . ARG A 1 105 ? 47.273 12.146 -31.888 1.00 46.06 105 ARG A N 1
ATOM 839 C CA . ARG A 1 105 ? 47.727 11.804 -33.249 1.00 46.06 105 ARG A CA 1
ATOM 840 C C . ARG A 1 105 ? 47.443 12.966 -34.185 1.00 46.06 105 ARG A C 1
ATOM 842 O O . ARG A 1 105 ? 46.581 12.878 -35.056 1.00 46.06 105 ARG A O 1
ATOM 849 N N . ASN A 1 106 ? 48.160 14.062 -33.978 1.00 45.34 106 ASN A N 1
ATOM 850 C CA . ASN A 1 106 ? 48.290 15.100 -34.988 1.00 45.34 106 ASN A CA 1
ATOM 851 C C . ASN A 1 106 ? 49.770 15.285 -35.322 1.00 45.34 106 ASN A C 1
ATOM 853 O O . ASN A 1 106 ? 50.331 16.343 -35.075 1.00 45.34 106 ASN A O 1
ATOM 857 N N . ASP A 1 107 ? 50.377 14.243 -35.892 1.00 43.41 107 ASP A N 1
ATOM 858 C CA . ASP A 1 107 ? 51.643 14.375 -36.604 1.00 43.41 107 ASP A CA 1
ATOM 859 C C . ASP A 1 107 ? 51.499 13.824 -38.023 1.00 43.41 107 ASP A C 1
ATOM 861 O O . ASP A 1 107 ? 51.091 12.685 -38.264 1.00 43.41 107 ASP A O 1
ATOM 865 N N . ARG A 1 108 ? 51.750 14.721 -38.973 1.00 46.09 108 ARG A N 1
ATOM 866 C CA . ARG A 1 108 ? 51.632 14.533 -40.417 1.00 46.09 108 ARG A CA 1
ATOM 867 C C . ARG A 1 108 ? 52.789 13.676 -40.933 1.00 46.09 108 ARG A C 1
ATOM 869 O O . ARG A 1 108 ? 53.945 14.039 -40.759 1.00 46.09 108 ARG A O 1
ATOM 876 N N . GLY A 1 109 ? 52.468 12.643 -41.707 1.00 36.91 109 GLY A N 1
ATOM 877 C CA . GLY A 1 109 ? 53.369 12.004 -42.673 1.00 36.91 109 GLY A CA 1
ATOM 878 C C . GLY A 1 109 ? 52.591 11.668 -43.956 1.00 36.91 109 GLY A C 1
ATOM 879 O O . GLY A 1 109 ? 51.405 11.338 -43.857 1.00 36.91 109 GLY A O 1
ATOM 880 N N . PRO A 1 110 ? 53.172 11.817 -45.163 1.00 45.91 110 PRO A N 1
ATOM 881 C CA . PRO A 1 110 ? 52.433 11.705 -46.415 1.00 45.91 110 PRO A CA 1
ATOM 882 C C . PRO A 1 110 ? 52.172 10.243 -46.803 1.00 45.91 110 PRO A C 1
ATOM 884 O O . PRO A 1 110 ? 52.960 9.353 -46.503 1.00 45.91 110 PRO A O 1
ATOM 887 N N . ARG A 1 111 ? 51.035 10.050 -47.483 1.00 55.00 111 ARG A N 1
ATOM 888 C CA . ARG A 1 111 ? 50.567 8.866 -48.230 1.00 55.00 111 ARG A CA 1
ATOM 889 C C . ARG A 1 111 ? 51.608 7.753 -48.453 1.00 55.00 111 ARG A C 1
ATOM 891 O O . ARG A 1 111 ? 52.579 7.953 -49.174 1.00 55.00 111 ARG A O 1
ATOM 898 N N . GLY A 1 112 ? 51.278 6.560 -47.961 1.00 36.47 112 GLY A N 1
ATOM 899 C CA . GLY A 1 112 ? 51.844 5.276 -48.370 1.00 36.47 112 GLY A CA 1
ATOM 900 C C . GLY A 1 112 ? 50.765 4.192 -48.276 1.00 36.47 112 GLY A C 1
ATOM 901 O O . GLY A 1 112 ? 49.924 4.236 -47.378 1.00 36.47 112 GLY A O 1
ATOM 902 N N . ASP A 1 113 ? 50.755 3.300 -49.258 1.00 44.62 113 ASP A N 1
ATOM 903 C CA . ASP A 1 113 ? 49.762 2.276 -49.583 1.00 44.62 113 ASP A CA 1
ATOM 904 C C . ASP A 1 113 ? 49.140 1.509 -48.406 1.00 44.62 113 ASP A C 1
ATOM 906 O O . ASP A 1 113 ? 49.819 1.048 -47.489 1.00 44.62 113 ASP A O 1
ATOM 910 N N . ARG A 1 114 ? 47.817 1.314 -48.469 1.00 39.53 114 ARG A N 1
ATOM 911 C CA . ARG A 1 114 ? 47.064 0.466 -47.540 1.00 39.53 114 ARG A CA 1
ATOM 912 C C . ARG A 1 114 ? 46.892 -0.928 -48.151 1.00 39.53 114 ARG A C 1
ATOM 914 O O . ARG A 1 114 ? 46.020 -1.075 -49.005 1.00 39.53 114 ARG A O 1
ATOM 921 N N . PRO A 1 115 ? 47.637 -1.958 -47.714 1.00 41.00 115 PRO A N 1
ATOM 922 C CA . PRO A 1 115 ? 47.258 -3.330 -48.002 1.00 41.00 115 PRO A CA 1
ATOM 923 C C . PRO A 1 115 ? 46.057 -3.723 -47.131 1.00 41.00 115 PRO A C 1
ATOM 925 O O . PRO A 1 115 ? 46.037 -3.493 -45.917 1.00 41.00 115 PRO A O 1
ATOM 928 N N . GLU A 1 116 ? 45.039 -4.300 -47.770 1.00 52.31 116 GLU A N 1
ATOM 929 C CA . GLU A 1 116 ? 43.964 -5.052 -47.124 1.00 52.31 116 GLU A CA 1
ATOM 930 C C . GLU A 1 116 ? 44.566 -6.098 -46.177 1.00 52.31 116 GLU A C 1
ATOM 932 O O . GLU A 1 116 ? 45.344 -6.951 -46.602 1.00 52.31 116 GLU A O 1
ATOM 937 N N . ARG A 1 117 ? 44.223 -6.059 -44.882 1.00 39.50 117 ARG A N 1
ATOM 938 C CA . ARG A 1 117 ? 44.556 -7.168 -43.983 1.00 39.50 117 ARG A CA 1
ATOM 939 C C . ARG A 1 117 ? 43.583 -7.296 -42.815 1.00 39.50 117 ARG A C 1
ATOM 941 O O . ARG A 1 117 ? 43.531 -6.438 -41.940 1.00 39.50 117 ARG A O 1
ATOM 948 N N . GLY A 1 118 ? 42.832 -8.397 -42.860 1.00 42.19 118 GLY A N 1
ATOM 949 C CA . GLY A 1 118 ? 42.660 -9.340 -41.752 1.00 42.19 118 GLY A CA 1
ATOM 950 C C . GLY A 1 118 ? 42.146 -8.778 -40.433 1.00 42.19 118 GLY A C 1
ATOM 951 O O . GLY A 1 118 ? 42.925 -8.398 -39.566 1.00 42.19 118 GLY A O 1
ATOM 952 N N . GLY A 1 119 ? 40.826 -8.806 -40.252 1.00 41.44 119 GLY A N 1
ATOM 953 C CA . GLY A 1 119 ? 40.219 -8.734 -38.926 1.00 41.44 119 GLY A CA 1
ATOM 954 C C . GLY A 1 119 ? 40.197 -10.117 -38.280 1.00 41.44 119 GLY A C 1
ATOM 955 O O . GLY A 1 119 ? 39.175 -10.794 -38.355 1.00 41.44 119 GLY A O 1
ATOM 956 N N . GLU A 1 120 ? 41.304 -10.522 -37.661 1.00 45.44 120 GLU A N 1
ATOM 957 C CA . GLU A 1 120 ? 41.370 -11.697 -36.785 1.00 45.44 120 GLU A CA 1
ATOM 958 C C . GLU A 1 120 ? 41.068 -11.319 -35.321 1.00 45.44 120 GLU A C 1
ATOM 960 O O . GLU A 1 120 ? 41.493 -10.282 -34.808 1.00 45.44 120 GLU A O 1
ATOM 965 N N . ASP A 1 121 ? 40.292 -12.199 -34.685 1.00 49.00 121 ASP A N 1
ATOM 966 C CA . ASP A 1 121 ? 40.171 -12.427 -33.243 1.00 49.00 121 ASP A CA 1
ATOM 967 C C . ASP A 1 121 ? 39.476 -11.391 -32.349 1.00 49.00 121 ASP A C 1
ATOM 969 O O . ASP A 1 121 ? 40.018 -10.810 -31.407 1.00 49.00 121 ASP A O 1
ATOM 973 N N . ARG A 1 122 ? 38.147 -11.343 -32.497 1.00 48.06 122 ARG A N 1
ATOM 974 C CA . ARG A 1 122 ? 37.292 -11.503 -31.310 1.00 48.06 122 ARG A CA 1
ATOM 975 C C . ARG A 1 122 ? 36.697 -12.905 -31.344 1.00 48.06 122 ARG A C 1
ATOM 977 O O . ARG A 1 122 ? 36.105 -13.231 -32.374 1.00 48.06 122 ARG A O 1
ATOM 984 N N . PRO A 1 123 ? 36.737 -13.686 -30.247 1.00 40.78 123 PRO A N 1
ATOM 985 C CA . PRO A 1 123 ? 35.995 -14.932 -30.173 1.00 40.78 123 PRO A CA 1
ATOM 986 C C . PRO A 1 123 ? 34.506 -14.579 -30.211 1.00 40.78 123 PRO A C 1
ATOM 988 O O . PRO A 1 123 ? 33.878 -14.253 -29.199 1.00 40.78 123 PRO A O 1
ATOM 991 N N . ARG A 1 124 ? 33.930 -14.571 -31.419 1.00 54.31 124 ARG A N 1
ATOM 992 C CA . ARG A 1 124 ? 32.493 -14.726 -31.598 1.00 54.31 124 ARG A CA 1
ATOM 993 C C . ARG A 1 124 ? 32.196 -16.032 -30.890 1.00 54.31 124 ARG A C 1
ATOM 995 O O . ARG A 1 124 ? 32.692 -17.064 -31.321 1.00 54.31 124 ARG A O 1
ATOM 1002 N N . ARG A 1 125 ? 31.445 -15.967 -29.784 1.00 51.66 125 ARG A N 1
ATOM 1003 C CA . ARG A 1 125 ? 30.770 -17.144 -29.230 1.00 51.66 125 ARG A CA 1
ATOM 1004 C C . ARG A 1 125 ? 30.266 -17.926 -30.427 1.00 51.66 125 ARG A C 1
ATOM 1006 O O . ARG A 1 125 ? 29.464 -17.366 -31.177 1.00 51.66 125 ARG A O 1
ATOM 1013 N N . GLU A 1 126 ? 30.807 -19.121 -30.632 1.00 47.81 126 GLU A N 1
ATOM 1014 C CA . GLU A 1 126 ? 30.324 -20.054 -31.634 1.00 47.81 126 GLU A CA 1
ATOM 1015 C C . GLU A 1 126 ? 28.811 -20.102 -31.447 1.00 47.81 126 GLU A C 1
ATOM 1017 O O . GLU A 1 126 ? 28.298 -20.621 -30.449 1.00 47.81 126 GLU A O 1
ATOM 1022 N N . ARG A 1 127 ? 28.083 -19.435 -32.350 1.00 56.44 127 ARG A N 1
ATOM 1023 C CA . ARG A 1 127 ? 26.667 -19.698 -32.532 1.00 56.44 127 ARG A CA 1
ATOM 1024 C C . ARG A 1 127 ? 26.684 -21.138 -33.001 1.00 56.44 127 ARG A C 1
ATOM 1026 O O . ARG A 1 127 ? 26.977 -21.370 -34.164 1.00 56.44 127 ARG A O 1
ATOM 1033 N N . ARG A 1 128 ? 26.512 -22.082 -32.070 1.00 55.88 128 ARG A N 1
ATOM 1034 C CA . ARG A 1 128 ? 26.313 -23.493 -32.403 1.00 55.88 128 ARG A CA 1
ATOM 1035 C C . ARG A 1 128 ? 25.286 -23.514 -33.516 1.00 55.88 128 ARG A C 1
ATOM 1037 O O . ARG A 1 128 ? 24.219 -22.929 -33.322 1.00 55.88 128 ARG A O 1
ATOM 1044 N N . ASP A 1 129 ? 25.672 -24.086 -34.651 1.00 59.12 129 ASP A N 1
ATOM 1045 C CA . ASP A 1 129 ? 24.893 -24.092 -35.879 1.00 59.12 129 ASP A CA 1
ATOM 1046 C C . ASP A 1 129 ? 23.468 -24.514 -35.558 1.00 59.12 129 ASP A C 1
ATOM 1048 O O . ASP A 1 129 ? 23.179 -25.669 -35.236 1.00 59.12 129 ASP A O 1
ATOM 1052 N N . ALA A 1 130 ? 22.569 -23.539 -35.572 1.00 60.84 130 ALA A N 1
ATOM 1053 C CA . ALA A 1 130 ? 21.158 -23.764 -35.356 1.00 60.84 130 ALA A CA 1
ATOM 1054 C C . ALA A 1 130 ? 20.535 -24.235 -36.679 1.00 60.84 130 ALA A C 1
ATOM 1056 O O . ALA A 1 130 ? 19.596 -23.628 -37.164 1.00 60.84 130 ALA A O 1
ATOM 1057 N N . GLY A 1 131 ? 21.117 -25.294 -37.258 1.00 70.69 131 GLY A N 1
ATOM 1058 C CA . GLY A 1 131 ? 20.671 -25.973 -38.475 1.00 70.69 131 GLY A CA 1
ATOM 1059 C C . GLY A 1 131 ? 20.376 -25.071 -39.677 1.00 70.69 131 GLY A C 1
ATOM 1060 O O . GLY A 1 131 ? 20.756 -23.901 -39.733 1.00 70.69 131 GLY A O 1
ATOM 1061 N N . GLU A 1 132 ? 19.680 -25.645 -40.656 1.00 77.06 132 GLU A N 1
ATOM 1062 C CA . GLU A 1 132 ? 18.974 -24.876 -41.678 1.00 77.06 132 GLU A CA 1
ATOM 1063 C C . GLU A 1 132 ? 17.733 -24.241 -41.034 1.00 77.06 132 GLU A C 1
ATOM 1065 O O . GLU A 1 132 ? 16.951 -24.920 -40.369 1.00 77.06 132 GLU A O 1
ATOM 1070 N N . MET A 1 133 ? 17.579 -22.925 -41.195 1.00 84.88 133 MET A N 1
ATOM 1071 C CA . MET A 1 133 ? 16.414 -22.183 -40.714 1.00 84.88 133 MET A CA 1
ATOM 1072 C C . MET A 1 133 ? 15.556 -21.743 -41.888 1.00 84.88 133 MET A C 1
ATOM 1074 O O . MET A 1 133 ? 16.063 -21.208 -42.875 1.00 84.88 133 MET A O 1
ATOM 1078 N N . GLU A 1 134 ? 14.248 -21.879 -41.728 1.00 87.94 134 GLU A N 1
ATOM 1079 C CA . GLU A 1 134 ? 13.269 -21.341 -42.661 1.00 87.94 134 GLU A CA 1
ATOM 1080 C C . GLU A 1 134 ? 12.815 -19.942 -42.229 1.00 87.94 134 GLU A C 1
ATOM 1082 O O . GLU A 1 134 ? 12.722 -19.617 -41.042 1.00 87.94 134 GLU A O 1
ATOM 1087 N N . LEU A 1 135 ? 12.552 -19.089 -43.219 1.00 90.88 135 LEU A N 1
ATOM 1088 C CA . LEU A 1 135 ? 12.058 -17.733 -43.008 1.00 90.88 135 LEU A CA 1
ATOM 1089 C C . LEU A 1 135 ? 10.532 -17.751 -42.958 1.00 90.88 135 LEU A C 1
ATOM 1091 O O . LEU A 1 135 ? 9.877 -18.055 -43.952 1.00 90.88 135 LEU A O 1
ATOM 1095 N N . TYR A 1 136 ? 9.990 -17.354 -41.813 1.00 91.00 136 TYR A N 1
ATOM 1096 C CA . TYR A 1 136 ? 8.560 -17.179 -41.597 1.00 91.00 136 TYR A CA 1
ATOM 1097 C C . TYR A 1 136 ? 8.224 -15.694 -41.473 1.00 91.00 136 TYR A C 1
ATOM 1099 O O . TYR A 1 136 ? 9.059 -14.896 -41.047 1.00 91.00 136 TYR A O 1
ATOM 1107 N N . ARG A 1 137 ? 6.994 -15.339 -41.850 1.00 93.00 137 ARG A N 1
ATOM 1108 C CA . ARG A 1 137 ? 6.413 -14.008 -41.654 1.00 93.00 137 ARG A CA 1
ATOM 1109 C C . ARG A 1 137 ? 5.168 -14.143 -40.796 1.00 93.00 137 ARG A C 1
ATOM 1111 O O . ARG A 1 137 ? 4.347 -15.024 -41.045 1.00 93.00 137 ARG A O 1
ATOM 1118 N N . ILE A 1 138 ? 5.010 -13.234 -39.846 1.00 91.06 138 ILE A N 1
ATOM 1119 C CA . ILE A 1 138 ? 3.788 -13.094 -39.056 1.00 91.06 138 ILE A CA 1
ATOM 1120 C C . ILE A 1 138 ? 3.134 -11.742 -39.345 1.00 91.06 138 ILE A C 1
ATOM 1122 O O . ILE A 1 138 ? 3.815 -10.727 -39.485 1.00 91.06 138 ILE A O 1
ATOM 1126 N N . GLU A 1 139 ? 1.806 -11.718 -39.439 1.00 93.19 139 GLU A N 1
ATOM 1127 C CA . GLU A 1 139 ? 1.011 -10.502 -39.693 1.00 93.19 139 GLU A CA 1
ATOM 1128 C C . GLU A 1 139 ? 0.775 -9.713 -38.399 1.00 93.19 139 GLU A C 1
ATOM 1130 O O . GLU A 1 139 ? -0.354 -9.395 -38.039 1.00 93.19 139 GLU A O 1
ATOM 1135 N N . VAL A 1 140 ? 1.853 -9.492 -37.649 1.00 90.19 140 VAL A N 1
ATOM 1136 C CA . VAL A 1 140 ? 1.853 -8.738 -36.398 1.00 90.19 140 VAL A CA 1
ATOM 1137 C C . VAL A 1 140 ? 3.126 -7.902 -36.353 1.00 90.19 140 VAL A C 1
ATOM 1139 O O . VAL A 1 140 ? 4.218 -8.420 -36.613 1.00 90.19 140 VAL A O 1
ATOM 1142 N N . GLY A 1 141 ? 3.013 -6.616 -36.034 1.00 92.12 141 GLY A N 1
ATOM 1143 C CA . GLY A 1 141 ? 4.147 -5.693 -36.053 1.00 92.12 141 GLY A CA 1
ATOM 1144 C C . GLY A 1 141 ? 4.163 -4.679 -34.912 1.00 92.12 141 GLY A C 1
ATOM 1145 O O . GLY A 1 141 ? 3.547 -4.856 -33.860 1.00 92.12 141 GLY A O 1
ATOM 1146 N N . ARG A 1 142 ? 4.929 -3.600 -35.108 1.00 90.94 142 ARG A N 1
ATOM 1147 C CA . ARG A 1 142 ? 5.052 -2.497 -34.138 1.00 90.94 142 ARG A CA 1
ATOM 1148 C C . ARG A 1 142 ? 3.739 -1.771 -33.910 1.00 90.94 142 ARG A C 1
ATOM 1150 O O . ARG A 1 142 ? 3.521 -1.295 -32.799 1.00 90.94 142 ARG A O 1
ATOM 1157 N N . ASP A 1 143 ? 2.914 -1.670 -34.946 1.00 92.38 143 ASP A N 1
ATOM 1158 C CA . ASP A 1 143 ? 1.656 -0.926 -34.892 1.00 92.38 143 ASP A CA 1
ATOM 1159 C C . ASP A 1 143 ? 0.652 -1.621 -33.955 1.00 92.38 143 ASP A C 1
ATOM 1161 O O . ASP A 1 143 ? -0.123 -0.953 -33.274 1.00 92.38 143 ASP A O 1
ATOM 1165 N N . ASP A 1 144 ? 0.771 -2.945 -33.806 1.00 90.12 144 ASP A N 1
ATOM 1166 C CA . ASP A 1 144 ? 0.010 -3.763 -32.854 1.00 90.12 144 ASP A CA 1
ATOM 1167 C C . ASP A 1 144 ? 0.585 -3.721 -31.421 1.00 90.12 144 ASP A C 1
ATOM 1169 O O . ASP A 1 144 ? 0.105 -4.412 -30.522 1.00 90.12 144 ASP A O 1
ATOM 1173 N N . GLY A 1 145 ? 1.645 -2.937 -31.184 1.00 91.81 145 GLY A N 1
ATOM 1174 C CA . GLY A 1 145 ? 2.328 -2.849 -29.889 1.00 91.81 145 GLY A CA 1
ATOM 1175 C C . GLY A 1 145 ? 3.188 -4.073 -29.551 1.00 91.81 145 GLY A C 1
ATOM 1176 O O . GLY A 1 145 ? 3.562 -4.275 -28.392 1.00 91.81 145 GLY A O 1
ATOM 1177 N N . VAL A 1 146 ? 3.511 -4.908 -30.542 1.00 91.56 146 VAL A N 1
ATOM 1178 C CA . VAL A 1 146 ? 4.272 -6.139 -30.330 1.00 91.56 146 VAL A CA 1
ATOM 1179 C C . VAL A 1 146 ? 5.770 -5.874 -30.373 1.00 91.56 146 VAL A C 1
ATOM 1181 O O . VAL A 1 146 ? 6.299 -5.182 -31.238 1.00 91.56 146 VAL A O 1
ATOM 1184 N N . GLU A 1 147 ? 6.480 -6.461 -29.414 1.00 92.12 147 GLU A N 1
ATOM 1185 C CA . GLU A 1 147 ? 7.932 -6.423 -29.344 1.00 92.12 147 GLU A CA 1
ATOM 1186 C C . GLU A 1 147 ? 8.515 -7.807 -29.631 1.00 92.12 147 GLU 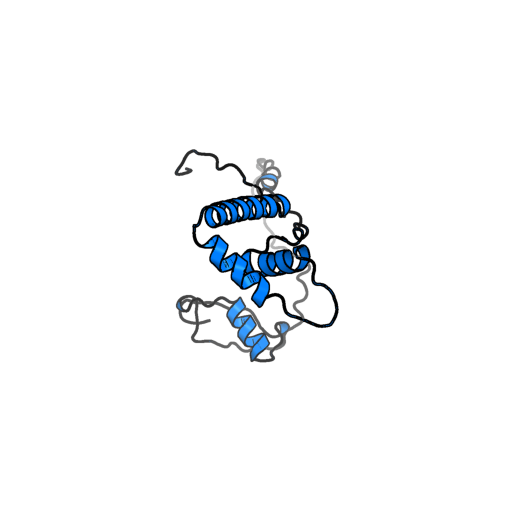A C 1
ATOM 1188 O O . GLU A 1 147 ? 7.875 -8.833 -29.402 1.00 92.12 147 GLU A O 1
ATOM 1193 N N . VAL A 1 148 ? 9.789 -7.852 -30.033 1.00 90.62 148 VAL A N 1
ATOM 1194 C CA . VAL A 1 148 ? 10.501 -9.112 -30.320 1.00 90.62 148 VAL A CA 1
ATOM 1195 C C . VAL A 1 148 ? 10.417 -10.096 -29.147 1.00 90.62 148 VAL A C 1
ATOM 1197 O O . VAL A 1 148 ? 10.245 -11.290 -29.364 1.00 90.62 148 VAL A O 1
ATOM 1200 N N . ARG A 1 149 ? 10.475 -9.614 -27.897 1.00 90.38 149 ARG A N 1
ATOM 1201 C CA . ARG A 1 149 ? 10.337 -10.471 -26.705 1.00 90.38 149 ARG A CA 1
ATOM 1202 C C . ARG A 1 149 ? 8.968 -11.147 -26.594 1.00 90.38 149 ARG A C 1
ATOM 1204 O O . ARG A 1 149 ? 8.908 -12.260 -26.088 1.00 90.38 149 ARG A O 1
ATOM 1211 N N . HIS A 1 150 ? 7.901 -10.499 -27.062 1.00 92.75 150 HIS A N 1
ATOM 1212 C CA . HIS A 1 150 ? 6.556 -11.071 -27.050 1.00 92.75 150 HIS A CA 1
ATOM 1213 C C . HIS A 1 150 ? 6.458 -12.190 -28.090 1.00 92.75 150 HIS A C 1
ATOM 1215 O O . HIS A 1 150 ? 5.953 -13.258 -27.774 1.00 92.75 150 HIS A O 1
ATOM 1221 N N . ILE A 1 151 ? 7.041 -11.993 -29.279 1.00 89.62 151 ILE A N 1
ATOM 1222 C CA . ILE A 1 151 ? 7.096 -13.013 -30.341 1.00 89.62 151 ILE A CA 1
ATOM 1223 C C . ILE A 1 151 ? 7.943 -14.214 -29.905 1.00 89.62 151 ILE A C 1
ATOM 1225 O O . ILE A 1 151 ? 7.514 -15.354 -30.038 1.00 89.62 151 ILE A O 1
ATOM 1229 N N . VAL A 1 152 ? 9.134 -13.978 -29.343 1.00 91.81 152 VAL A N 1
ATOM 1230 C CA . VAL A 1 152 ? 9.996 -15.063 -28.841 1.00 91.81 152 VAL A CA 1
ATOM 1231 C C . VAL A 1 152 ? 9.317 -15.813 -27.701 1.00 91.81 152 VAL A C 1
ATOM 1233 O O . VAL A 1 152 ? 9.393 -17.034 -27.670 1.00 91.81 152 VAL A O 1
ATOM 1236 N N . GLY A 1 153 ? 8.658 -15.101 -26.782 1.00 91.62 153 GLY A N 1
ATOM 1237 C CA . GLY A 1 153 ? 7.899 -15.711 -25.692 1.00 91.62 153 GLY A CA 1
ATOM 1238 C C . GLY A 1 153 ? 6.781 -16.603 -26.218 1.00 91.62 153 GLY A C 1
ATOM 1239 O O . GLY A 1 153 ? 6.739 -17.763 -25.832 1.00 91.62 153 GLY A O 1
ATOM 1240 N N . ALA A 1 154 ? 5.982 -16.079 -27.153 1.00 90.69 154 ALA A N 1
ATOM 1241 C CA . ALA A 1 154 ? 4.878 -16.788 -27.793 1.00 90.69 154 ALA A CA 1
ATOM 1242 C C . ALA A 1 154 ? 5.341 -18.065 -28.521 1.00 90.69 154 ALA A C 1
ATOM 1244 O O . ALA A 1 154 ? 4.740 -19.127 -28.432 1.00 90.69 154 ALA A O 1
ATOM 1245 N N . ILE A 1 155 ? 6.441 -17.983 -29.271 1.00 89.81 155 ILE A N 1
ATOM 1246 C CA . ILE A 1 155 ? 6.949 -19.141 -30.020 1.00 89.81 155 ILE A CA 1
ATOM 1247 C C . ILE A 1 155 ? 7.608 -20.152 -29.076 1.00 89.81 155 ILE A C 1
ATOM 1249 O O . ILE A 1 155 ? 7.478 -21.358 -29.275 1.00 89.81 155 ILE A O 1
ATOM 1253 N N . ALA A 1 156 ? 8.324 -19.681 -28.054 1.00 91.31 156 ALA A N 1
ATOM 1254 C CA . ALA A 1 156 ? 9.079 -20.565 -27.181 1.00 91.31 156 ALA A CA 1
ATOM 1255 C C . ALA A 1 156 ? 8.218 -21.273 -26.132 1.00 91.31 156 ALA A C 1
ATOM 1257 O O . ALA A 1 156 ? 8.458 -22.447 -25.862 1.00 91.31 156 ALA A O 1
ATOM 1258 N N . ASN A 1 157 ? 7.246 -20.578 -25.536 1.00 88.44 157 ASN A N 1
ATOM 1259 C CA . ASN A 1 157 ? 6.420 -21.150 -24.475 1.00 88.44 157 ASN A CA 1
ATOM 1260 C C . ASN A 1 157 ? 5.193 -21.875 -25.042 1.00 88.44 157 ASN A C 1
ATOM 1262 O O . ASN A 1 157 ? 4.844 -22.940 -24.542 1.00 88.44 157 ASN A O 1
ATOM 1266 N N . GLU A 1 158 ? 4.551 -21.333 -26.080 1.00 88.88 158 GLU A N 1
ATOM 1267 C CA . GLU A 1 158 ? 3.336 -21.909 -26.661 1.00 88.88 158 GLU A CA 1
ATOM 1268 C C . GLU A 1 158 ? 3.631 -22.829 -27.855 1.00 88.88 158 GLU A C 1
ATOM 1270 O O . GLU A 1 158 ? 2.862 -23.751 -28.116 1.00 88.88 158 GLU A O 1
ATOM 1275 N N . GLY A 1 159 ? 4.743 -22.617 -28.569 1.00 81.06 159 GLY A N 1
ATOM 1276 C CA . GLY A 1 159 ? 5.151 -23.449 -29.708 1.00 81.06 159 GLY A CA 1
ATOM 1277 C C . GLY A 1 159 ? 6.034 -24.652 -29.357 1.00 81.06 159 GLY A C 1
ATOM 1278 O O . GLY A 1 159 ? 6.385 -25.403 -30.260 1.00 81.06 159 GLY A O 1
ATOM 1279 N N . ASP A 1 160 ? 6.420 -24.826 -28.088 1.00 84.38 160 ASP A N 1
ATOM 1280 C CA . ASP A 1 160 ? 7.387 -25.842 -27.619 1.00 84.38 160 ASP A CA 1
ATOM 1281 C C . ASP A 1 160 ? 8.724 -25.833 -28.405 1.00 84.38 160 ASP A C 1
ATOM 1283 O O . ASP A 1 160 ? 9.426 -26.837 -28.544 1.00 84.38 160 ASP A O 1
ATOM 1287 N N . ILE A 1 161 ? 9.102 -24.667 -28.949 1.00 86.69 161 ILE A N 1
ATOM 1288 C CA . IL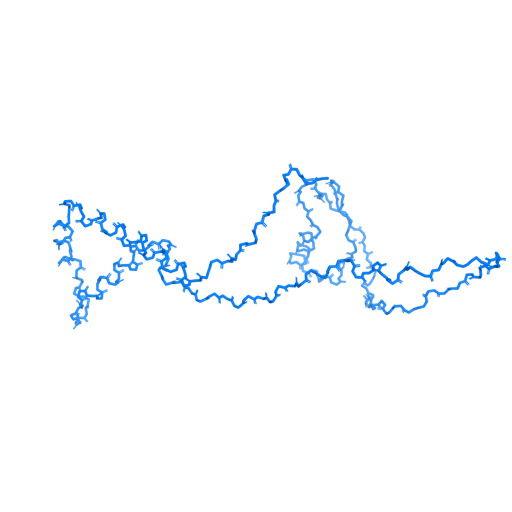E A 1 161 ? 10.346 -24.477 -29.702 1.00 86.69 161 ILE A CA 1
ATOM 1289 C C . ILE A 1 161 ? 11.383 -23.818 -28.799 1.00 86.69 161 ILE A C 1
ATOM 1291 O O . ILE A 1 161 ? 11.248 -22.680 -28.356 1.00 86.69 161 ILE A O 1
ATOM 1295 N N . SER A 1 162 ? 12.504 -24.499 -28.574 1.00 85.88 162 SER A N 1
ATOM 1296 C CA . SER A 1 162 ? 13.596 -23.912 -27.796 1.00 85.88 162 SER A CA 1
ATOM 1297 C C . SER A 1 162 ? 14.159 -22.654 -28.475 1.00 85.88 162 SER A C 1
ATOM 1299 O O . SER A 1 162 ? 14.447 -22.655 -29.671 1.00 85.88 162 SER A O 1
ATOM 1301 N N . SER A 1 163 ? 14.424 -21.604 -27.691 1.00 81.19 163 SER A N 1
ATOM 1302 C CA . SER A 1 163 ? 14.939 -20.303 -28.161 1.00 81.19 163 SER A CA 1
ATOM 1303 C C . SER A 1 163 ? 16.229 -20.377 -28.988 1.00 81.19 163 SER A C 1
ATOM 1305 O O . SER A 1 163 ? 16.507 -19.490 -29.788 1.00 81.19 163 SER A O 1
ATOM 1307 N N . ARG A 1 164 ? 17.006 -21.455 -28.839 1.00 84.56 164 ARG A N 1
ATOM 1308 C CA . ARG A 1 164 ? 18.193 -21.768 -29.656 1.00 84.56 164 ARG A CA 1
ATOM 1309 C C . ARG A 1 164 ? 17.887 -22.020 -31.138 1.00 84.56 164 ARG A C 1
ATOM 1311 O O . ARG A 1 164 ? 18.796 -21.895 -31.950 1.00 84.56 164 ARG A O 1
ATOM 1318 N N . TYR A 1 165 ? 16.651 -22.392 -31.466 1.00 86.19 165 TYR A N 1
ATOM 1319 C CA . TYR A 1 165 ? 16.175 -22.624 -32.832 1.00 86.19 165 TYR A CA 1
ATOM 1320 C C . TYR A 1 165 ? 15.448 -21.408 -33.417 1.00 86.19 165 TYR A C 1
ATOM 1322 O O . TYR A 1 165 ? 15.011 -21.447 -34.561 1.00 86.19 165 TYR A O 1
ATOM 1330 N N . ILE A 1 166 ? 15.342 -20.312 -32.660 1.00 86.31 166 ILE A N 1
ATOM 1331 C CA . ILE A 1 166 ? 14.750 -19.063 -33.132 1.00 86.31 166 ILE A CA 1
ATOM 1332 C C . ILE A 1 166 ? 15.875 -18.158 -33.636 1.00 86.31 166 ILE A C 1
ATOM 1334 O O . ILE A 1 166 ? 16.795 -17.792 -32.900 1.00 86.31 166 ILE A O 1
ATOM 1338 N N . GLY A 1 167 ? 15.807 -17.823 -34.922 1.00 87.75 167 GLY A N 1
ATOM 1339 C CA . GLY A 1 167 ? 16.788 -16.988 -35.600 1.00 87.75 167 GLY A CA 1
ATOM 1340 C C . GLY A 1 167 ? 16.639 -15.490 -35.324 1.00 87.75 167 GLY A C 1
ATOM 1341 O O . GLY A 1 167 ? 16.051 -15.033 -34.343 1.00 87.75 167 GLY A O 1
ATOM 1342 N N . ASN A 1 168 ? 17.204 -14.687 -36.222 1.00 89.00 168 ASN A N 1
ATOM 1343 C CA . ASN A 1 168 ? 17.094 -13.235 -36.150 1.00 89.00 168 ASN A CA 1
ATOM 1344 C C . ASN A 1 168 ? 15.676 -12.782 -36.555 1.00 89.00 168 ASN A C 1
ATOM 1346 O O . ASN A 1 168 ? 15.281 -12.990 -37.697 1.00 89.00 168 ASN A O 1
ATOM 1350 N N . ILE A 1 169 ? 14.964 -12.086 -35.665 1.00 91.00 169 ILE A N 1
ATOM 1351 C CA . ILE A 1 169 ? 13.624 -11.532 -35.929 1.00 91.00 169 ILE A CA 1
ATOM 1352 C C . ILE A 1 169 ? 13.739 -10.080 -36.409 1.00 91.00 169 ILE A C 1
ATOM 1354 O O . ILE A 1 169 ? 14.466 -9.279 -35.809 1.00 91.00 169 ILE A O 1
ATOM 1358 N N . LYS A 1 170 ? 13.016 -9.724 -37.477 1.00 92.12 170 LYS A N 1
ATOM 1359 C CA . LYS A 1 170 ? 12.952 -8.357 -38.012 1.00 92.12 170 LYS A CA 1
ATOM 1360 C C . LYS A 1 170 ? 11.547 -7.796 -37.826 1.00 92.12 170 LYS A C 1
ATOM 1362 O O . LYS A 1 170 ? 10.638 -8.166 -38.539 1.00 92.12 170 LYS A O 1
ATOM 1367 N N . LEU A 1 171 ? 11.397 -6.853 -36.906 1.00 91.56 171 LEU A N 1
ATOM 1368 C CA . LEU A 1 171 ? 10.099 -6.261 -36.586 1.00 91.56 171 LEU A CA 1
ATOM 1369 C C . LEU A 1 171 ? 9.810 -5.037 -37.479 1.00 91.56 171 LEU A C 1
ATOM 1371 O O . LEU A 1 171 ? 10.529 -4.028 -37.371 1.00 91.56 171 LEU A O 1
ATOM 1375 N N . PHE A 1 172 ? 8.765 -5.107 -38.307 1.00 91.44 172 PHE A N 1
ATOM 1376 C CA . PHE A 1 172 ? 8.263 -4.011 -39.150 1.00 91.44 172 PHE A CA 1
ATOM 1377 C C . PHE A 1 172 ? 6.968 -3.407 -38.571 1.00 91.44 172 PHE A C 1
ATOM 1379 O O . PHE A 1 172 ? 6.559 -3.755 -37.467 1.00 91.44 172 PHE A O 1
ATOM 1386 N N . GLY A 1 173 ? 6.366 -2.431 -39.264 1.00 88.94 173 GLY A N 1
ATOM 1387 C CA . GLY A 1 173 ? 5.130 -1.763 -38.818 1.00 88.94 173 GLY A CA 1
ATOM 1388 C C . GLY A 1 173 ? 3.947 -2.727 -38.731 1.00 88.94 173 GLY A C 1
ATOM 1389 O O . GLY A 1 173 ? 3.416 -2.940 -37.648 1.00 88.94 173 GLY A O 1
ATOM 1390 N N . SER A 1 174 ? 3.639 -3.391 -39.849 1.00 90.69 174 SER A N 1
ATOM 1391 C CA . SER A 1 174 ? 2.488 -4.292 -40.001 1.00 90.69 174 SER A CA 1
ATOM 1392 C C . SER A 1 174 ? 2.798 -5.789 -39.907 1.00 90.69 174 SER A C 1
ATOM 1394 O O . SER A 1 174 ? 1.884 -6.604 -39.915 1.00 90.69 174 SER A O 1
ATOM 1396 N N . HIS A 1 175 ? 4.073 -6.176 -39.908 1.00 89.69 175 HIS A N 1
ATOM 1397 C CA . HIS A 1 175 ? 4.486 -7.580 -39.933 1.00 89.69 175 HIS A CA 1
ATOM 1398 C C . HIS A 1 175 ? 5.858 -7.759 -39.290 1.00 89.69 175 H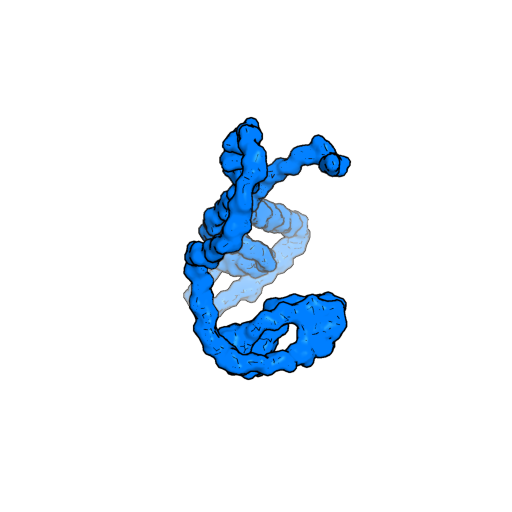IS A C 1
ATOM 1400 O O . HIS A 1 175 ? 6.588 -6.783 -39.087 1.00 89.69 175 HIS A O 1
ATOM 1406 N N . SER A 1 176 ? 6.218 -9.006 -38.996 1.00 86.44 176 SER A N 1
ATOM 1407 C CA . SER A 1 176 ? 7.521 -9.378 -38.432 1.00 86.44 176 SER A CA 1
ATOM 1408 C C . SER A 1 176 ? 8.068 -10.673 -39.017 1.00 86.44 176 SER A C 1
ATOM 1410 O O . SER A 1 176 ? 7.260 -11.451 -39.577 1.00 86.44 176 SER A O 1
#

Sequence (176 aa):
ERPMKLTIPEAELPNAELLGKRRLEKFAAKVQQQLESSDLDQYRALLSQIQPVAEGEELDMETLAAALLKMAQGERSLIVPPDAPMRPKREFRDRDDRFERRGDRNDRGPRGDRPERGGEDRPRRERRDAGEMELYRIEVGRDDGVEVRHIVGAIANEGDISSRYIGNIKLFGSHS

pLDDT: mean 72.4, std 16.39, range [36.47, 93.19]